Protein AF-A0A0H1AQT3-F1 (afdb_monomer_lite)

Sequence (103 aa):
MPRRTPADLFDAWEAELALVFEADPSAEEFWSYWHEREEVVERLARPVDSAFVDAGLARLTAIAEAQGYRRPSAALPGVPAPAPAGPVIAEPPIAMLDDAMPA

Radius of gyration: 26.18 Å; chains: 1; bounding box: 32×87×59 Å

Structure (mmCIF, N/CA/C/O backbone):
data_AF-A0A0H1AQT3-F1
#
_entry.id   AF-A0A0H1AQT3-F1
#
loop_
_atom_site.group_PDB
_atom_site.id
_atom_site.type_symbol
_atom_site.label_atom_id
_atom_site.label_alt_id
_atom_site.label_comp_id
_atom_site.label_asym_id
_atom_site.label_entity_id
_atom_site.label_seq_id
_atom_site.pdbx_PDB_ins_code
_atom_site.Cartn_x
_atom_site.Cartn_y
_atom_site.Cartn_z
_atom_site.occupancy
_atom_site.B_iso_or_equiv
_atom_site.auth_seq_id
_atom_site.auth_comp_id
_atom_site.auth_asym_id
_atom_site.auth_atom_id
_atom_site.pdbx_PDB_model_num
ATOM 1 N N . MET A 1 1 ? 17.830 -21.987 -6.415 1.00 42.69 1 MET A N 1
ATOM 2 C CA . MET A 1 1 ? 17.365 -20.889 -5.542 1.00 42.69 1 MET A CA 1
ATOM 3 C C . MET A 1 1 ? 16.257 -20.159 -6.274 1.00 42.69 1 MET A C 1
ATOM 5 O O . MET A 1 1 ? 16.503 -19.799 -7.423 1.00 42.69 1 MET A O 1
ATOM 9 N N . PRO A 1 2 ? 15.053 -20.004 -5.699 1.00 53.16 2 PRO A N 1
ATOM 10 C CA . PRO A 1 2 ? 14.017 -19.208 -6.344 1.00 53.16 2 PRO A CA 1
ATOM 11 C C . PRO A 1 2 ? 14.547 -17.777 -6.467 1.00 53.16 2 PRO A C 1
ATOM 13 O O . PRO A 1 2 ? 15.003 -17.191 -5.483 1.00 53.16 2 PRO A O 1
ATOM 16 N N . ARG A 1 3 ? 14.587 -17.249 -7.692 1.00 57.41 3 ARG A N 1
ATOM 17 C CA . ARG A 1 3 ? 14.898 -15.838 -7.911 1.00 57.41 3 ARG A CA 1
ATOM 18 C C . ARG A 1 3 ? 13.696 -15.065 -7.386 1.00 57.41 3 ARG A C 1
ATOM 20 O O . ARG A 1 3 ? 12.681 -15.049 -8.062 1.00 57.41 3 ARG A O 1
ATOM 27 N N . ARG A 1 4 ? 13.804 -14.492 -6.184 1.00 66.88 4 ARG A N 1
ATOM 28 C CA . ARG A 1 4 ? 12.825 -13.513 -5.705 1.00 66.88 4 ARG A CA 1
ATOM 29 C C . ARG A 1 4 ? 12.883 -12.320 -6.645 1.00 66.88 4 ARG A C 1
ATOM 31 O O . ARG A 1 4 ? 13.920 -11.664 -6.750 1.00 66.88 4 ARG A O 1
ATOM 38 N N . THR A 1 5 ? 11.808 -12.119 -7.383 1.00 76.69 5 THR A N 1
ATOM 39 C CA . THR A 1 5 ? 11.616 -10.977 -8.264 1.00 76.69 5 THR A CA 1
ATOM 40 C C . THR A 1 5 ? 10.959 -9.836 -7.487 1.00 76.69 5 THR A C 1
ATOM 42 O O . THR A 1 5 ? 10.339 -10.076 -6.450 1.00 76.69 5 THR A O 1
ATOM 45 N N . PRO A 1 6 ? 11.063 -8.589 -7.969 1.00 75.19 6 PRO A N 1
ATOM 46 C CA . PRO A 1 6 ? 10.290 -7.480 -7.420 1.00 75.19 6 PRO A CA 1
ATOM 47 C C . PRO A 1 6 ? 8.778 -7.759 -7.392 1.00 75.19 6 PRO A C 1
ATOM 49 O O . PRO A 1 6 ? 8.111 -7.343 -6.456 1.00 75.19 6 PRO A O 1
ATOM 52 N N . ALA A 1 7 ? 8.240 -8.515 -8.356 1.00 80.69 7 ALA A N 1
ATOM 53 C CA . ALA A 1 7 ? 6.830 -8.912 -8.361 1.00 80.69 7 ALA A CA 1
ATOM 54 C C . ALA A 1 7 ? 6.457 -9.769 -7.139 1.00 80.69 7 ALA A C 1
ATOM 56 O O . ALA A 1 7 ? 5.478 -9.466 -6.467 1.00 80.69 7 ALA A O 1
ATOM 57 N N . ASP A 1 8 ? 7.298 -10.747 -6.780 1.00 85.94 8 ASP A N 1
ATOM 58 C CA . ASP A 1 8 ? 7.068 -11.589 -5.597 1.00 85.94 8 ASP A CA 1
ATOM 59 C C . ASP A 1 8 ? 7.051 -10.771 -4.291 1.00 85.94 8 ASP A C 1
ATOM 61 O O . ASP A 1 8 ? 6.422 -11.169 -3.311 1.00 85.94 8 ASP A O 1
ATOM 65 N N . LEU A 1 9 ? 7.764 -9.637 -4.256 1.00 87.00 9 LEU A N 1
ATOM 66 C CA . LEU A 1 9 ? 7.759 -8.724 -3.112 1.00 87.00 9 LEU A CA 1
ATOM 67 C C . LEU A 1 9 ? 6.419 -7.991 -2.997 1.00 87.00 9 LEU A C 1
ATOM 69 O O . LEU A 1 9 ? 5.840 -7.971 -1.914 1.00 87.00 9 LEU A O 1
ATOM 73 N N . PHE A 1 10 ? 5.930 -7.416 -4.098 1.00 89.06 10 PHE A N 1
ATOM 74 C CA . PHE A 1 10 ? 4.655 -6.696 -4.104 1.00 89.06 10 PHE A CA 1
ATOM 75 C C . PHE A 1 10 ? 3.475 -7.630 -3.814 1.00 89.06 10 PHE A C 1
ATOM 77 O O . PHE A 1 10 ? 2.620 -7.271 -3.011 1.00 89.06 10 PHE A O 1
ATOM 84 N N . ASP A 1 11 ? 3.479 -8.857 -4.345 1.00 88.62 11 ASP A N 1
ATOM 85 C CA . ASP A 1 11 ? 2.456 -9.863 -4.024 1.00 88.62 11 ASP A CA 1
ATOM 86 C C . ASP A 1 11 ? 2.462 -10.228 -2.527 1.00 88.62 11 ASP A C 1
ATOM 88 O O . ASP A 1 11 ? 1.409 -10.343 -1.895 1.00 88.62 11 ASP A O 1
ATOM 92 N N . ALA A 1 12 ? 3.648 -10.377 -1.925 1.00 90.75 12 ALA A N 1
ATOM 93 C CA . ALA A 1 12 ? 3.771 -10.635 -0.492 1.00 90.75 12 ALA A CA 1
ATOM 94 C C . ALA A 1 12 ? 3.274 -9.451 0.351 1.00 90.75 12 ALA A C 1
ATOM 96 O O . ALA A 1 12 ? 2.651 -9.652 1.391 1.00 90.75 12 ALA A O 1
ATOM 97 N N . TRP A 1 13 ? 3.529 -8.224 -0.097 1.00 93.00 13 TRP A N 1
ATOM 98 C CA . TRP A 1 13 ? 3.061 -7.011 0.564 1.00 93.00 13 TRP A CA 1
ATOM 99 C C . TRP A 1 13 ? 1.549 -6.809 0.440 1.00 93.00 13 TRP A C 1
ATOM 101 O O . TRP A 1 13 ? 0.930 -6.373 1.404 1.00 93.00 13 TRP A O 1
ATOM 111 N N . GLU A 1 14 ? 0.929 -7.185 -0.681 1.00 91.69 14 GLU A N 1
ATOM 112 C CA . GLU A 1 14 ? -0.536 -7.214 -0.808 1.00 91.69 14 GLU A CA 1
ATOM 113 C C . GLU A 1 14 ? -1.168 -8.195 0.191 1.00 91.69 14 GLU A C 1
ATOM 115 O O . GLU A 1 14 ? -2.150 -7.860 0.854 1.00 91.69 14 GLU A O 1
ATOM 120 N N . ALA A 1 15 ? -0.586 -9.388 0.349 1.00 91.31 15 ALA A N 1
ATOM 121 C CA . ALA A 1 15 ? -1.043 -10.350 1.353 1.00 91.31 15 ALA A CA 1
ATOM 122 C C . ALA A 1 15 ? -0.838 -9.831 2.785 1.00 91.31 15 ALA A C 1
ATOM 124 O O . ALA A 1 15 ? -1.670 -10.057 3.661 1.00 91.31 15 ALA A O 1
ATOM 125 N N . GLU A 1 16 ? 0.257 -9.113 3.026 1.00 92.19 16 GLU A N 1
ATOM 126 C CA . GLU A 1 16 ? 0.525 -8.500 4.319 1.00 92.19 16 GLU A CA 1
ATOM 127 C C . GLU A 1 16 ? -0.456 -7.370 4.643 1.00 92.19 16 GLU A C 1
ATOM 129 O O . GLU A 1 16 ? -0.905 -7.281 5.781 1.00 92.19 16 GLU A O 1
ATOM 134 N N . LEU A 1 17 ? -0.849 -6.556 3.657 1.00 91.25 17 LEU A N 1
ATOM 135 C CA . LEU A 1 17 ? -1.873 -5.526 3.847 1.00 91.25 17 LEU A CA 1
ATOM 136 C C . LEU A 1 17 ? -3.167 -6.121 4.401 1.00 91.25 17 LEU A C 1
ATOM 138 O O . LEU A 1 17 ? -3.747 -5.540 5.311 1.00 91.25 17 LEU A O 1
ATOM 142 N N . ALA A 1 18 ? -3.586 -7.295 3.919 1.00 89.44 18 ALA A N 1
ATOM 143 C CA . ALA A 1 18 ? -4.764 -7.971 4.457 1.00 89.44 18 ALA A CA 1
ATOM 144 C C . ALA A 1 18 ? -4.627 -8.255 5.964 1.00 89.44 18 ALA A C 1
ATOM 146 O O . ALA A 1 18 ? -5.548 -7.968 6.723 1.00 89.44 18 ALA A O 1
ATOM 147 N N . LEU A 1 19 ? -3.458 -8.729 6.408 1.00 91.06 19 LEU A N 1
ATOM 148 C CA . LEU A 1 19 ? -3.175 -8.975 7.828 1.00 91.06 19 LEU A CA 1
ATOM 149 C C . LEU A 1 19 ? -3.101 -7.678 8.641 1.00 91.06 19 LEU A C 1
ATOM 151 O O . LEU A 1 19 ? -3.533 -7.637 9.790 1.00 91.06 19 LEU A O 1
ATOM 155 N N . VAL A 1 20 ? -2.552 -6.611 8.058 1.00 91.12 20 VAL A N 1
ATOM 156 C CA . VAL A 1 20 ? -2.490 -5.296 8.705 1.00 91.12 20 VAL A CA 1
ATOM 157 C C . VAL A 1 20 ? -3.895 -4.727 8.890 1.00 91.12 20 VAL A C 1
ATOM 159 O O . VAL A 1 20 ? -4.191 -4.210 9.960 1.00 91.12 20 VAL A O 1
ATOM 162 N N . PHE A 1 21 ? -4.782 -4.866 7.903 1.00 91.88 21 PHE A N 1
ATOM 163 C CA . PHE A 1 21 ? -6.172 -4.421 8.032 1.00 91.88 21 PHE A CA 1
ATOM 164 C C . PHE A 1 21 ? -6.939 -5.205 9.101 1.00 91.88 21 PHE A C 1
ATOM 166 O O . PHE A 1 21 ? -7.755 -4.621 9.804 1.00 91.88 21 PHE A O 1
ATOM 173 N N . GLU A 1 22 ? -6.658 -6.499 9.281 1.00 92.75 22 GLU A N 1
ATOM 174 C CA . GLU A 1 22 ? -7.243 -7.285 10.379 1.00 92.75 22 GLU A CA 1
ATOM 175 C C . GLU A 1 22 ? -6.847 -6.758 11.766 1.00 92.75 22 GLU A C 1
ATOM 177 O O . GLU A 1 22 ? -7.618 -6.891 12.717 1.00 92.75 22 GLU A O 1
ATOM 182 N N . ALA A 1 23 ? -5.664 -6.150 11.890 1.00 91.56 23 ALA A N 1
ATOM 183 C CA . ALA A 1 23 ? -5.211 -5.521 13.127 1.00 91.56 23 ALA A CA 1
ATOM 184 C C . ALA A 1 23 ? -5.854 -4.144 13.388 1.00 91.56 23 ALA A C 1
ATOM 186 O O . ALA A 1 23 ? -5.650 -3.600 14.471 1.00 91.56 23 ALA A O 1
ATOM 187 N N . ASP A 1 24 ? -6.605 -3.605 12.416 1.00 91.62 24 ASP A N 1
ATOM 188 C CA . ASP A 1 24 ? -7.302 -2.311 12.453 1.00 91.62 24 ASP A CA 1
ATOM 189 C C . ASP A 1 24 ? -6.466 -1.173 13.081 1.00 91.62 24 ASP A C 1
ATOM 191 O O . ASP A 1 24 ? -6.891 -0.536 14.051 1.00 91.62 24 ASP A O 1
ATOM 195 N N . PRO A 1 25 ? -5.235 -0.920 12.588 1.00 92.75 25 PRO A N 1
ATOM 196 C CA . PRO A 1 25 ? -4.426 0.182 13.087 1.00 92.75 25 PRO A CA 1
ATOM 197 C C . PRO A 1 25 ? -5.109 1.518 12.801 1.00 92.75 25 PRO A C 1
ATOM 199 O O . PRO A 1 25 ? -5.910 1.649 11.869 1.00 92.75 25 PRO A O 1
ATOM 202 N N . SER A 1 26 ? -4.725 2.559 13.538 1.00 91.44 26 SER A N 1
ATOM 203 C CA . SER A 1 26 ? -5.081 3.916 13.133 1.00 91.44 26 SER A CA 1
ATOM 204 C C . SER A 1 26 ? -4.431 4.271 11.789 1.00 91.44 26 SER A C 1
ATOM 206 O O . SER A 1 26 ? -3.415 3.700 11.384 1.00 91.44 26 SER A O 1
ATOM 208 N N . ALA A 1 27 ? -4.989 5.261 11.086 1.00 88.50 27 ALA A N 1
ATOM 209 C CA . ALA A 1 27 ? -4.428 5.693 9.807 1.00 88.50 27 ALA A CA 1
ATOM 210 C C . ALA A 1 27 ? -2.984 6.207 9.933 1.00 88.50 27 ALA A C 1
ATOM 212 O O . ALA A 1 27 ? -2.169 5.967 9.049 1.00 88.50 27 ALA A O 1
ATOM 213 N N . GLU A 1 28 ? -2.649 6.876 11.035 1.00 89.25 28 GLU A N 1
ATOM 214 C CA . GLU A 1 28 ? -1.290 7.358 11.297 1.00 89.25 28 GLU A CA 1
ATOM 215 C C . GLU A 1 28 ? -0.296 6.205 11.490 1.00 89.25 28 GLU A C 1
ATOM 217 O O . GLU A 1 28 ? 0.781 6.213 10.891 1.00 89.25 28 GLU A O 1
ATOM 222 N N . GLU A 1 29 ? -0.671 5.189 12.272 1.00 90.69 29 GLU A N 1
ATOM 223 C CA . GLU A 1 29 ? 0.153 3.996 12.496 1.00 90.69 29 GLU A CA 1
ATOM 224 C C . GLU A 1 29 ? 0.347 3.210 11.200 1.00 90.69 29 GLU A C 1
ATOM 226 O O . GLU A 1 29 ? 1.474 2.838 10.869 1.00 90.69 29 GLU A O 1
ATOM 231 N N . PHE A 1 30 ? -0.735 3.021 10.436 1.00 93.00 30 PHE A N 1
ATOM 232 C CA . PHE A 1 30 ? -0.692 2.361 9.136 1.00 93.00 30 PHE A CA 1
ATOM 233 C C . PHE A 1 30 ? 0.309 3.047 8.203 1.00 93.00 30 PHE A C 1
ATOM 235 O O . PHE A 1 30 ? 1.219 2.404 7.681 1.00 93.00 30 PHE A O 1
ATOM 242 N N . TRP A 1 31 ? 0.173 4.363 8.012 1.00 90.56 31 TRP A N 1
ATOM 243 C CA . TRP A 1 31 ? 1.020 5.094 7.073 1.00 90.56 31 TRP A CA 1
ATOM 244 C C . TRP A 1 31 ? 2.457 5.253 7.559 1.00 90.56 31 TRP A C 1
ATOM 246 O O . TRP A 1 31 ? 3.354 5.239 6.723 1.00 90.56 31 TRP A O 1
ATOM 256 N N . SER A 1 32 ? 2.701 5.338 8.869 1.00 90.06 32 SER A N 1
ATOM 257 C CA . SER A 1 32 ? 4.068 5.348 9.409 1.00 90.06 32 SER A CA 1
ATOM 258 C C . SER A 1 32 ? 4.782 4.030 9.114 1.00 90.06 32 SER A C 1
ATOM 260 O O . SE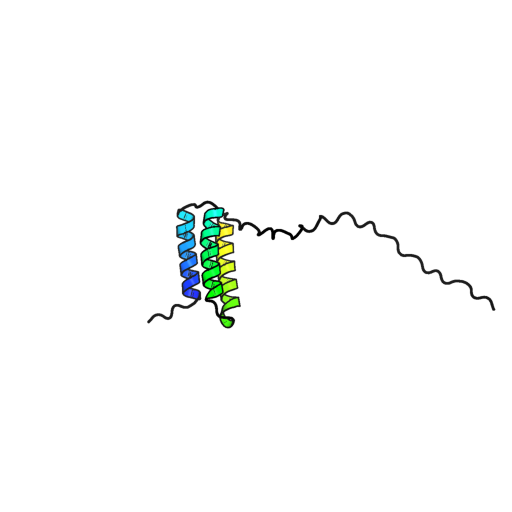R A 1 32 ? 5.875 4.029 8.553 1.00 90.06 32 SER A O 1
ATOM 262 N N . TYR A 1 33 ? 4.123 2.904 9.402 1.00 88.44 33 TYR A N 1
ATOM 263 C CA . TYR A 1 33 ? 4.638 1.573 9.084 1.00 88.44 33 TYR A CA 1
ATOM 264 C C . TYR A 1 33 ? 4.885 1.386 7.584 1.00 88.44 33 TYR A C 1
ATOM 266 O O . TYR A 1 33 ? 5.898 0.827 7.157 1.00 88.44 33 TYR A O 1
ATOM 274 N N . TRP A 1 34 ? 3.941 1.859 6.774 1.00 89.62 34 TRP A N 1
ATOM 275 C CA . TRP A 1 34 ? 4.002 1.720 5.331 1.00 89.62 34 TRP A CA 1
ATOM 276 C C . TRP A 1 34 ? 5.115 2.568 4.707 1.00 89.62 34 TRP A C 1
ATOM 278 O O . TRP A 1 34 ? 5.837 2.090 3.832 1.00 89.62 34 TRP A O 1
ATOM 288 N N . HIS A 1 35 ? 5.315 3.793 5.196 1.00 89.12 35 HIS A N 1
ATOM 289 C CA . HIS A 1 35 ? 6.327 4.706 4.672 1.00 89.12 35 HIS A CA 1
ATOM 290 C C . HIS A 1 35 ? 7.755 4.183 4.874 1.00 89.12 35 HIS A C 1
ATOM 292 O O . HIS A 1 35 ? 8.557 4.232 3.944 1.00 89.12 35 HIS A O 1
ATOM 298 N N . GLU A 1 36 ? 8.057 3.577 6.029 1.00 88.12 36 GLU A N 1
ATOM 299 C CA . GLU A 1 36 ? 9.364 2.942 6.268 1.00 88.12 36 GLU A CA 1
ATOM 300 C C . GLU A 1 36 ? 9.678 1.852 5.226 1.00 88.12 36 GLU A C 1
ATOM 302 O O . GLU A 1 36 ? 10.828 1.660 4.820 1.00 88.12 36 GLU A O 1
ATOM 307 N N . ARG A 1 37 ? 8.653 1.130 4.760 1.00 87.06 37 ARG A N 1
ATOM 308 C CA . ARG A 1 37 ? 8.798 0.086 3.738 1.00 87.06 37 ARG A CA 1
ATOM 309 C C . ARG A 1 37 ? 8.986 0.668 2.344 1.00 87.06 37 ARG A C 1
ATOM 311 O O . ARG A 1 37 ? 9.838 0.165 1.606 1.00 87.06 37 ARG A O 1
ATOM 318 N N . GLU A 1 38 ? 8.238 1.718 2.004 1.00 88.12 38 GLU A N 1
ATOM 319 C CA . GLU A 1 38 ? 8.415 2.473 0.757 1.00 88.12 38 GLU A CA 1
ATOM 320 C C . GLU A 1 38 ? 9.861 2.977 0.632 1.00 88.12 38 GLU A C 1
ATOM 322 O O . GLU A 1 38 ? 10.539 2.631 -0.335 1.00 88.12 38 GLU A O 1
ATOM 327 N N . GLU A 1 39 ? 10.386 3.661 1.656 1.00 87.31 39 GLU A N 1
ATOM 328 C CA . GLU A 1 39 ? 11.760 4.189 1.665 1.00 87.31 39 GLU A CA 1
ATOM 329 C C . GLU A 1 39 ? 12.820 3.090 1.476 1.00 87.31 39 GLU A C 1
ATOM 331 O O . GLU A 1 39 ? 13.836 3.272 0.795 1.00 87.31 39 GLU A O 1
ATOM 336 N N . VAL A 1 40 ? 12.610 1.917 2.085 1.00 85.94 40 VAL A N 1
ATOM 337 C CA . VAL A 1 40 ? 13.520 0.775 1.931 1.00 85.94 40 VAL A CA 1
ATOM 338 C C . VAL A 1 40 ? 13.535 0.285 0.487 1.00 85.94 40 VAL A C 1
ATOM 340 O O . VAL A 1 40 ? 14.620 0.035 -0.045 1.00 85.94 40 VAL A O 1
ATOM 343 N N . VAL A 1 41 ? 12.371 0.150 -0.148 1.00 85.12 41 VAL A N 1
ATOM 344 C CA . VAL A 1 41 ? 12.283 -0.303 -1.539 1.00 85.12 41 VAL A CA 1
ATOM 345 C C . VAL A 1 41 ? 12.823 0.743 -2.503 1.00 85.12 41 VAL A C 1
ATOM 347 O O . VAL A 1 41 ? 13.605 0.377 -3.374 1.00 85.12 41 VAL A O 1
ATOM 350 N N . GLU A 1 42 ? 12.507 2.021 -2.318 1.00 84.25 42 GLU A N 1
ATOM 351 C CA . GLU A 1 42 ? 13.033 3.109 -3.149 1.00 84.25 42 GLU A CA 1
ATOM 352 C C . GLU A 1 42 ? 14.564 3.172 -3.098 1.00 84.25 42 GLU A C 1
ATOM 354 O O . GLU A 1 42 ? 15.226 3.292 -4.128 1.00 84.25 42 GLU A O 1
ATOM 359 N N . ARG A 1 43 ? 15.156 2.994 -1.910 1.00 84.69 43 ARG A N 1
ATOM 360 C CA . ARG A 1 43 ? 16.617 2.965 -1.735 1.00 84.69 43 ARG A CA 1
ATOM 361 C C . ARG A 1 43 ? 17.281 1.748 -2.383 1.00 84.69 43 ARG A C 1
ATOM 363 O O . ARG A 1 43 ? 18.449 1.820 -2.765 1.00 84.69 43 ARG A O 1
ATOM 370 N N . LEU A 1 44 ? 16.583 0.616 -2.444 1.00 80.44 44 LEU A N 1
ATOM 371 C CA . LEU A 1 44 ? 17.101 -0.629 -3.023 1.00 80.44 44 LEU A CA 1
ATOM 372 C C . LEU A 1 44 ? 16.784 -0.765 -4.519 1.00 80.44 44 LEU A C 1
ATOM 374 O O . LEU A 1 44 ? 17.416 -1.575 -5.205 1.00 80.44 44 LEU A O 1
ATOM 378 N N . ALA A 1 45 ? 15.826 0.009 -5.027 1.00 82.81 45 ALA A N 1
ATOM 379 C CA . ALA A 1 45 ? 15.424 0.004 -6.419 1.00 82.81 45 ALA A CA 1
ATOM 380 C C . ALA A 1 45 ? 16.565 0.505 -7.309 1.00 82.81 45 ALA A C 1
ATOM 382 O O . ALA A 1 45 ? 17.175 1.551 -7.084 1.00 82.81 45 ALA A O 1
ATOM 383 N N . ARG A 1 46 ? 16.853 -0.245 -8.374 1.00 83.38 46 ARG A N 1
ATOM 384 C CA . ARG A 1 46 ? 17.747 0.241 -9.429 1.00 83.38 46 ARG A CA 1
ATOM 385 C C . ARG A 1 46 ? 16.955 1.163 -10.357 1.00 83.38 46 ARG A C 1
ATOM 387 O O . ARG A 1 46 ? 15.757 0.953 -10.521 1.00 83.38 46 ARG A O 1
ATOM 394 N N . PRO A 1 47 ? 17.611 2.090 -11.076 1.00 83.94 47 PRO A N 1
ATOM 395 C CA . PRO A 1 47 ? 16.917 2.985 -12.005 1.00 83.94 47 PRO A CA 1
ATOM 396 C C . PRO A 1 47 ? 16.090 2.264 -13.080 1.00 83.94 47 PRO A C 1
ATOM 398 O O . PRO A 1 47 ? 15.074 2.776 -13.521 1.00 83.94 47 PRO A O 1
ATOM 401 N N . VAL A 1 48 ? 16.505 1.062 -13.498 1.00 79.44 48 VAL A N 1
ATOM 402 C CA . VAL A 1 48 ? 15.754 0.248 -14.472 1.00 79.44 48 VAL A CA 1
ATOM 403 C C . VAL A 1 48 ? 14.451 -0.325 -13.898 1.00 79.44 48 VAL A C 1
ATOM 405 O O . VAL A 1 48 ? 13.542 -0.656 -14.651 1.00 79.44 48 VAL A O 1
ATOM 408 N N . ASP A 1 49 ? 14.361 -0.424 -12.573 1.00 83.25 49 ASP A N 1
ATOM 409 C CA . ASP A 1 49 ? 13.238 -1.012 -11.849 1.00 83.25 49 ASP A CA 1
ATOM 410 C C . ASP A 1 49 ? 12.269 0.073 -11.315 1.00 83.25 49 ASP A C 1
ATOM 412 O O . ASP A 1 49 ? 11.220 -0.272 -10.777 1.00 83.25 49 ASP A O 1
ATOM 416 N N . SER A 1 50 ? 12.574 1.373 -11.476 1.00 85.38 50 SER A N 1
ATOM 417 C CA . SER A 1 50 ? 11.824 2.472 -10.838 1.00 85.38 50 SER A CA 1
ATOM 418 C C . SER A 1 50 ? 10.357 2.516 -11.254 1.00 85.38 50 SER A C 1
ATOM 420 O O . SER A 1 50 ? 9.484 2.479 -10.402 1.00 85.38 50 SER A O 1
ATOM 422 N N . ALA A 1 51 ? 10.067 2.469 -12.556 1.00 87.06 51 ALA A N 1
ATOM 423 C CA . ALA A 1 51 ? 8.690 2.499 -13.050 1.00 87.06 51 ALA A CA 1
ATOM 424 C C . ALA A 1 51 ? 7.857 1.302 -12.556 1.00 87.06 51 ALA A C 1
ATOM 426 O O . ALA A 1 51 ? 6.648 1.412 -12.365 1.00 87.06 51 ALA A O 1
ATOM 427 N N . PHE A 1 52 ? 8.502 0.148 -12.353 1.00 87.62 52 PHE A N 1
ATOM 428 C CA . PHE A 1 52 ? 7.843 -1.030 -11.798 1.00 87.62 52 PHE A CA 1
ATOM 429 C C . PHE A 1 52 ? 7.562 -0.854 -10.302 1.00 87.62 52 PHE A C 1
ATOM 431 O O . PHE A 1 52 ? 6.469 -1.174 -9.840 1.00 87.62 52 PHE A O 1
ATOM 438 N N . VAL A 1 53 ? 8.533 -0.320 -9.561 1.00 88.06 53 VAL A N 1
ATOM 439 C CA . VAL A 1 53 ? 8.390 -0.009 -8.136 1.00 88.06 53 VAL A CA 1
ATOM 440 C C . VAL A 1 53 ? 7.292 1.028 -7.909 1.00 88.06 53 VAL A C 1
ATOM 442 O O . VAL A 1 53 ? 6.396 0.776 -7.108 1.00 88.06 53 VAL A O 1
ATOM 445 N N . ASP A 1 54 ? 7.290 2.120 -8.674 1.00 88.00 54 ASP A N 1
ATOM 446 C CA . ASP A 1 54 ? 6.275 3.174 -8.602 1.00 88.00 54 ASP A CA 1
ATOM 447 C C . ASP A 1 54 ? 4.869 2.605 -8.838 1.00 88.00 54 ASP A C 1
ATOM 449 O O . ASP A 1 54 ? 3.931 2.900 -8.096 1.00 88.00 54 ASP A O 1
ATOM 453 N N . ALA A 1 55 ? 4.716 1.731 -9.841 1.00 89.50 55 ALA A N 1
ATOM 454 C CA . ALA A 1 55 ? 3.443 1.077 -10.132 1.00 89.50 55 ALA A CA 1
ATOM 455 C C . ALA A 1 55 ? 2.984 0.142 -8.997 1.00 89.50 55 ALA A C 1
ATOM 457 O O . ALA A 1 55 ? 1.797 0.117 -8.661 1.00 89.50 55 ALA A O 1
ATOM 458 N N . GLY A 1 56 ? 3.907 -0.612 -8.393 1.00 90.38 56 GLY A N 1
ATOM 459 C CA . GLY A 1 56 ? 3.613 -1.487 -7.257 1.00 90.38 56 GLY A CA 1
ATOM 460 C C . GLY A 1 56 ? 3.197 -0.707 -6.007 1.00 90.38 56 GLY A C 1
ATOM 461 O O . GLY A 1 56 ? 2.195 -1.037 -5.372 1.00 90.38 56 GLY A O 1
ATOM 462 N N . LEU A 1 57 ? 3.905 0.381 -5.693 1.00 90.25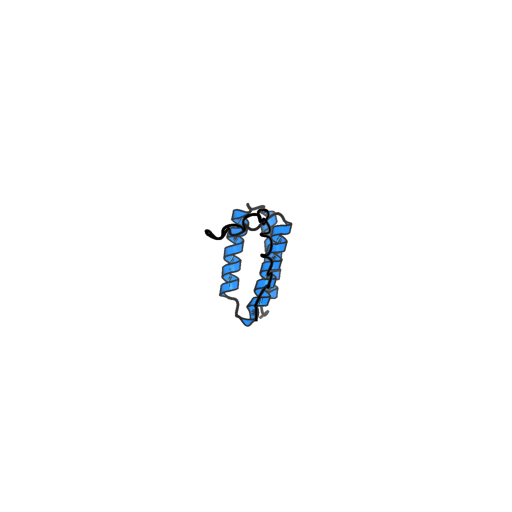 57 LEU A N 1
ATOM 463 C CA . LEU A 1 57 ? 3.575 1.270 -4.576 1.00 90.25 57 LEU A CA 1
ATOM 464 C C . LEU A 1 57 ? 2.235 1.987 -4.779 1.00 90.25 57 LEU A C 1
ATOM 466 O O . LEU A 1 57 ? 1.422 2.062 -3.852 1.00 90.25 57 LEU A O 1
ATOM 470 N N . ALA A 1 58 ? 1.958 2.451 -6.001 1.00 90.69 58 ALA A N 1
ATOM 471 C CA . ALA A 1 58 ? 0.675 3.053 -6.350 1.00 90.69 58 ALA A CA 1
ATOM 472 C C . ALA A 1 58 ? -0.485 2.061 -6.174 1.00 90.69 58 ALA A C 1
ATOM 474 O O . ALA A 1 58 ? -1.537 2.421 -5.641 1.00 90.69 58 ALA A O 1
ATOM 475 N N . ARG A 1 59 ? -0.291 0.794 -6.564 1.00 91.81 59 ARG A N 1
ATOM 476 C CA . ARG A 1 59 ? -1.295 -0.261 -6.369 1.00 91.81 59 ARG A CA 1
ATOM 477 C C . ARG A 1 59 ? -1.576 -0.513 -4.889 1.00 91.81 59 ARG A C 1
ATOM 479 O O . ARG A 1 59 ? -2.740 -0.559 -4.498 1.00 91.81 59 ARG A O 1
ATOM 486 N N . LEU A 1 60 ? -0.536 -0.643 -4.069 1.00 91.69 60 LEU A N 1
ATOM 487 C CA . LEU A 1 60 ? -0.685 -0.870 -2.629 1.00 91.69 60 LEU A CA 1
ATOM 488 C C . LEU A 1 60 ? -1.366 0.313 -1.927 1.00 91.69 60 LEU A C 1
ATOM 490 O O . LEU A 1 60 ? -2.252 0.113 -1.098 1.00 91.69 60 LEU A O 1
ATOM 494 N N . THR A 1 61 ? -1.035 1.539 -2.339 1.00 91.38 61 THR A N 1
ATOM 495 C CA . THR A 1 61 ? -1.720 2.757 -1.883 1.00 91.38 61 THR A CA 1
ATOM 496 C C . THR A 1 61 ? -3.214 2.708 -2.215 1.00 91.38 61 THR A C 1
ATOM 498 O O . THR A 1 61 ? -4.041 2.942 -1.339 1.00 91.38 61 THR A O 1
ATOM 501 N N . ALA A 1 62 ? -3.582 2.339 -3.446 1.00 91.56 62 ALA A N 1
ATOM 502 C CA . ALA A 1 62 ? -4.985 2.246 -3.852 1.00 91.56 62 ALA A CA 1
ATOM 503 C C . ALA A 1 62 ? -5.771 1.186 -3.055 1.00 91.56 62 ALA A C 1
ATOM 505 O O . ALA A 1 62 ? -6.942 1.397 -2.738 1.00 91.56 62 ALA A O 1
ATOM 506 N N . ILE A 1 63 ? -5.135 0.061 -2.703 1.00 92.69 63 ILE A N 1
ATOM 507 C CA . ILE A 1 63 ? -5.739 -0.968 -1.842 1.00 92.69 63 ILE A CA 1
ATOM 508 C C . ILE A 1 63 ? -6.016 -0.400 -0.444 1.00 92.69 63 ILE A C 1
ATOM 510 O O . ILE A 1 63 ? -7.121 -0.569 0.071 1.00 92.69 63 ILE A O 1
ATOM 514 N N . ALA A 1 64 ? -5.050 0.304 0.150 1.00 91.69 64 ALA A N 1
ATOM 515 C CA . ALA A 1 64 ? -5.213 0.936 1.457 1.00 91.69 64 ALA A CA 1
ATOM 516 C C . ALA A 1 64 ? -6.323 2.001 1.458 1.00 91.69 64 ALA A C 1
ATOM 518 O O . ALA A 1 64 ? -7.196 1.997 2.328 1.00 91.69 64 ALA A O 1
ATOM 519 N N . GLU A 1 65 ? -6.359 2.866 0.443 1.00 91.25 65 GLU A N 1
ATOM 520 C CA . GLU A 1 65 ? -7.395 3.895 0.316 1.00 91.25 65 GLU A CA 1
ATOM 521 C C . GLU A 1 65 ? -8.799 3.300 0.159 1.00 91.25 65 GLU A C 1
ATOM 523 O O . GLU A 1 65 ? -9.756 3.825 0.734 1.00 91.25 65 GLU A O 1
ATOM 528 N N . ALA A 1 66 ? -8.931 2.182 -0.563 1.00 91.81 66 ALA A N 1
ATOM 529 C CA . ALA A 1 66 ? -10.196 1.460 -0.695 1.00 91.81 66 ALA A CA 1
ATOM 530 C C . ALA A 1 66 ? -10.704 0.891 0.643 1.00 91.81 66 ALA A C 1
ATOM 532 O O . ALA A 1 66 ? -11.910 0.716 0.808 1.00 91.81 66 ALA A O 1
ATOM 533 N N . GLN A 1 67 ? -9.806 0.651 1.604 1.00 90.44 67 GLN A N 1
ATOM 534 C CA . GLN A 1 67 ? -10.133 0.248 2.977 1.00 90.44 67 GLN A CA 1
ATOM 535 C C . GLN A 1 67 ? -10.385 1.438 3.918 1.00 90.44 67 GLN A C 1
ATOM 537 O O . GLN A 1 67 ? -10.638 1.253 5.102 1.00 90.44 67 GLN A O 1
ATOM 542 N N . GLY A 1 68 ? -10.350 2.672 3.409 1.00 90.50 68 GLY A N 1
ATOM 543 C CA . GLY A 1 68 ? -10.595 3.881 4.198 1.00 90.50 68 GLY A CA 1
ATOM 544 C C . GLY A 1 68 ? -9.337 4.504 4.807 1.00 90.50 68 GLY A C 1
ATOM 545 O O . GLY A 1 68 ? -9.419 5.598 5.372 1.00 90.50 68 GLY A O 1
ATOM 546 N N . TYR A 1 69 ? -8.167 3.888 4.622 1.00 90.19 69 TYR A N 1
ATOM 547 C CA . TYR A 1 69 ? -6.881 4.468 4.997 1.00 90.19 69 TYR A CA 1
ATOM 548 C C . TYR A 1 69 ? -6.490 5.540 3.985 1.00 90.19 69 TYR A C 1
ATOM 550 O O . TYR A 1 69 ? -5.763 5.286 3.032 1.00 90.19 69 TYR A O 1
ATOM 558 N N . ARG A 1 70 ? -6.980 6.771 4.163 1.00 87.19 70 ARG A N 1
ATOM 559 C CA . ARG A 1 70 ? -6.538 7.892 3.324 1.00 87.19 70 ARG A CA 1
ATOM 560 C C . ARG A 1 70 ? -5.121 8.292 3.680 1.00 87.19 70 ARG A C 1
ATOM 562 O O . ARG A 1 70 ? -4.826 8.529 4.852 1.00 87.19 70 ARG A O 1
ATOM 569 N N . ARG A 1 71 ? -4.270 8.423 2.664 1.00 81.06 71 ARG A N 1
ATOM 570 C CA . ARG A 1 71 ? -2.928 8.968 2.844 1.00 81.06 71 ARG A CA 1
ATOM 571 C C . ARG A 1 71 ? -3.047 10.402 3.365 1.00 81.06 71 ARG A C 1
ATOM 573 O O . ARG A 1 71 ? -3.821 11.181 2.796 1.00 81.06 71 ARG A O 1
ATOM 580 N N . PRO A 1 72 ? -2.317 10.783 4.427 1.00 75.62 72 PRO A N 1
ATOM 581 C CA . PRO A 1 72 ? -2.168 12.182 4.769 1.00 75.62 72 PRO A CA 1
ATOM 582 C C . PRO A 1 72 ? -1.578 12.848 3.534 1.00 75.62 72 PRO A C 1
ATOM 584 O O . PRO A 1 72 ? -0.451 12.543 3.140 1.00 75.62 72 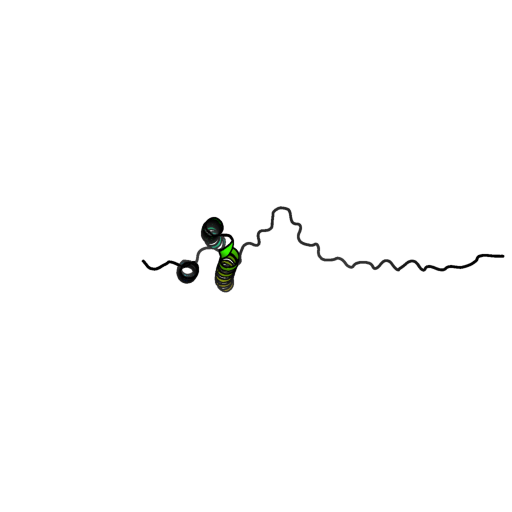PRO A O 1
ATOM 587 N N . SER A 1 73 ? -2.359 13.699 2.868 1.00 63.69 73 SER A N 1
ATOM 588 C CA . SER A 1 73 ? -1.811 14.540 1.814 1.00 63.69 73 SER A CA 1
ATOM 589 C C . SER A 1 73 ? -0.679 15.290 2.487 1.00 63.69 73 SER A C 1
ATOM 591 O O . SER A 1 73 ? -0.938 16.028 3.440 1.00 63.69 73 SER A O 1
ATOM 593 N N . ALA A 1 74 ? 0.560 15.048 2.064 1.00 55.66 74 ALA A N 1
ATOM 594 C CA . ALA A 1 74 ? 1.682 15.830 2.533 1.00 55.66 74 ALA A CA 1
ATOM 595 C C . ALA A 1 74 ? 1.373 17.268 2.115 1.00 55.66 74 ALA A C 1
ATOM 597 O O . ALA A 1 74 ? 1.599 17.669 0.974 1.00 55.66 74 ALA A O 1
ATOM 598 N N . ALA A 1 75 ? 0.757 18.034 3.013 1.00 41.00 75 ALA A N 1
ATOM 599 C CA . ALA A 1 75 ? 0.754 19.469 2.929 1.00 41.00 75 ALA A CA 1
ATOM 600 C C . ALA A 1 75 ? 2.225 19.814 3.088 1.00 41.00 75 ALA A C 1
ATOM 602 O O . ALA A 1 75 ? 2.730 19.881 4.206 1.00 41.00 75 ALA A O 1
ATOM 603 N N . LEU A 1 76 ? 2.933 19.901 1.959 1.00 41.50 76 LEU A N 1
ATOM 604 C CA . LEU A 1 76 ? 4.283 20.427 1.918 1.00 41.50 76 LEU A CA 1
ATOM 605 C C . LEU A 1 76 ? 4.236 21.718 2.738 1.00 41.50 76 LEU A C 1
ATOM 607 O O . LEU A 1 76 ? 3.478 22.621 2.359 1.00 41.50 76 LEU A O 1
ATOM 611 N N . PRO A 1 77 ? 4.946 21.810 3.876 1.00 40.06 77 PRO A N 1
ATOM 612 C CA . PRO A 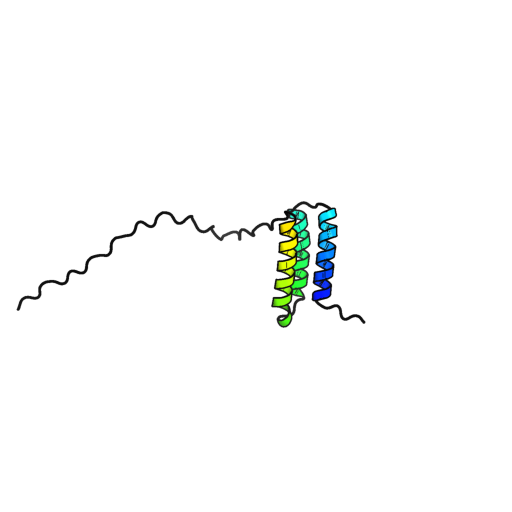1 77 ? 4.962 23.038 4.646 1.00 40.06 77 PRO A CA 1
ATOM 613 C C . PRO A 1 77 ? 5.538 24.129 3.737 1.00 40.06 77 PRO A C 1
ATOM 615 O O . PRO A 1 77 ? 6.734 24.153 3.466 1.00 40.06 77 PRO A O 1
ATOM 618 N N . GLY A 1 78 ? 4.662 24.984 3.198 1.00 45.25 78 GLY A N 1
ATOM 619 C CA . GLY A 1 78 ? 5.035 26.079 2.301 1.00 45.25 78 GLY A CA 1
ATOM 620 C C . GLY A 1 78 ? 4.455 26.067 0.883 1.00 45.25 78 GLY A C 1
ATOM 621 O O . GLY A 1 78 ? 4.722 27.024 0.161 1.00 45.25 78 GLY A O 1
ATOM 622 N N . VAL A 1 79 ? 3.645 25.084 0.463 1.00 41.69 79 VAL A N 1
ATOM 623 C CA . VAL A 1 79 ? 2.868 25.229 -0.787 1.00 41.69 79 VAL A CA 1
ATOM 624 C C . VAL A 1 79 ? 1.481 25.770 -0.438 1.00 41.69 79 VAL A C 1
ATOM 626 O O . VAL A 1 79 ? 0.650 25.011 0.065 1.00 41.69 79 VAL A O 1
ATOM 629 N N . PRO A 1 80 ? 1.200 27.071 -0.644 1.00 42.50 80 PRO A N 1
ATOM 630 C CA . PRO A 1 80 ? -0.153 27.576 -0.476 1.00 42.50 80 PRO A CA 1
ATOM 631 C C . PRO A 1 80 ? -1.069 26.828 -1.445 1.00 42.50 80 PRO A C 1
ATOM 633 O O . PRO A 1 80 ? -0.776 26.727 -2.638 1.00 42.50 80 PRO A O 1
ATOM 636 N N . ALA A 1 81 ? -2.175 26.295 -0.923 1.00 50.38 81 ALA A N 1
ATOM 637 C CA . ALA A 1 81 ? -3.253 25.774 -1.752 1.00 50.38 81 ALA A CA 1
ATOM 638 C C . ALA A 1 81 ? -3.607 26.830 -2.816 1.00 50.38 81 ALA A C 1
ATOM 640 O O . ALA A 1 81 ? -3.658 28.018 -2.470 1.00 50.38 81 ALA A O 1
ATOM 641 N N . PRO A 1 82 ? -3.824 26.449 -4.091 1.00 47.97 82 PRO A N 1
ATOM 642 C CA . PRO A 1 82 ? -4.226 27.412 -5.104 1.00 47.97 82 PRO A CA 1
ATOM 643 C C . PRO A 1 82 ? -5.489 28.110 -4.603 1.00 47.97 82 PRO A C 1
ATOM 645 O O . PRO A 1 82 ? -6.508 27.465 -4.349 1.00 47.97 82 PRO A O 1
ATOM 648 N N . ALA A 1 83 ? -5.382 29.422 -4.379 1.00 56.91 83 ALA A N 1
ATOM 649 C CA . ALA A 1 83 ? -6.505 30.230 -3.939 1.00 56.91 83 ALA A CA 1
ATOM 650 C C . ALA A 1 83 ? -7.672 30.005 -4.914 1.00 56.91 83 ALA A C 1
ATOM 652 O O . ALA A 1 83 ? -7.428 29.910 -6.124 1.00 56.91 83 ALA A O 1
ATOM 653 N N . PRO A 1 84 ? -8.923 29.901 -4.429 1.00 47.41 84 PRO A N 1
ATOM 654 C CA . PRO A 1 84 ? -10.064 29.816 -5.325 1.00 47.41 84 PRO A CA 1
ATOM 655 C C . PRO A 1 84 ? -9.989 31.017 -6.263 1.00 47.41 84 PRO A C 1
ATOM 657 O O . PRO A 1 84 ? -9.882 32.151 -5.794 1.00 47.41 84 PRO A O 1
ATOM 660 N N . ALA A 1 85 ? -9.965 30.755 -7.572 1.00 57.75 85 ALA A N 1
ATOM 661 C CA . ALA A 1 85 ? -9.942 31.791 -8.589 1.00 57.75 85 ALA A CA 1
ATOM 662 C C . ALA A 1 85 ? -11.159 32.698 -8.368 1.00 57.75 85 ALA A C 1
ATOM 664 O O . ALA A 1 85 ? -12.284 32.364 -8.741 1.00 57.75 85 ALA A O 1
ATOM 665 N N . GLY A 1 86 ? -10.934 33.821 -7.685 1.00 56.12 86 GLY A N 1
ATOM 666 C CA . GLY A 1 86 ? -11.904 34.897 -7.595 1.00 56.12 86 GLY A CA 1
ATOM 667 C C . GLY A 1 86 ? -12.232 35.377 -9.009 1.00 56.12 86 GLY A C 1
ATOM 668 O O . GLY A 1 86 ? -11.412 35.205 -9.917 1.00 56.12 86 GLY A O 1
ATOM 669 N N . PRO A 1 87 ? -13.429 35.938 -9.229 1.00 55.19 87 PRO A N 1
ATOM 670 C CA . PRO A 1 87 ? -13.872 36.308 -10.562 1.00 55.19 87 PRO A CA 1
ATOM 671 C C . PRO A 1 87 ? -12.880 37.303 -11.164 1.00 55.19 87 PRO A C 1
ATOM 673 O O . PRO A 1 87 ? -12.717 38.415 -10.663 1.00 55.19 87 PRO A O 1
ATOM 676 N N . VAL A 1 88 ? -12.197 36.879 -12.227 1.00 61.19 88 VAL A N 1
ATOM 677 C CA . VAL A 1 88 ? -11.346 37.743 -13.042 1.00 61.19 88 VAL A CA 1
ATOM 678 C C . VAL A 1 88 ? -12.267 38.800 -13.637 1.00 61.19 88 VAL A C 1
ATOM 680 O O . VAL A 1 88 ? -13.078 38.504 -14.515 1.00 61.19 88 VAL A O 1
ATOM 683 N N . ILE A 1 89 ? -12.196 40.025 -13.118 1.00 60.62 89 ILE A N 1
ATOM 684 C CA . ILE A 1 89 ? -12.827 41.171 -13.763 1.00 60.62 89 ILE A CA 1
ATOM 685 C C . ILE A 1 89 ? -12.057 41.363 -15.066 1.00 60.62 89 ILE A C 1
ATOM 687 O O . ILE A 1 89 ? -10.890 41.745 -15.054 1.00 60.62 89 ILE A O 1
ATOM 691 N N . ALA A 1 90 ? -12.690 41.004 -16.180 1.00 51.47 90 ALA A N 1
ATOM 692 C CA . ALA A 1 90 ? -12.155 41.221 -17.510 1.00 51.47 90 ALA A CA 1
ATOM 693 C C . ALA A 1 90 ? -11.977 42.731 -17.728 1.00 51.47 90 ALA A C 1
ATOM 695 O O . ALA A 1 90 ? -12.961 43.459 -17.869 1.00 51.47 90 ALA A O 1
ATOM 696 N N . GLU A 1 91 ? -10.733 43.208 -17.731 1.00 53.84 91 GLU A N 1
ATOM 697 C CA . GLU A 1 91 ? -10.423 44.535 -18.258 1.00 53.84 91 GLU A CA 1
ATOM 698 C C . GLU A 1 91 ? -10.787 44.566 -19.756 1.00 53.84 91 GLU A C 1
ATOM 700 O O . GLU A 1 91 ? -10.423 43.643 -20.494 1.00 53.84 91 GLU A O 1
ATOM 705 N N . PRO A 1 92 ? -11.538 45.576 -20.234 1.00 61.91 92 PRO A N 1
ATOM 706 C CA . PRO A 1 92 ? -11.878 45.677 -21.646 1.00 61.91 92 PRO A CA 1
ATOM 707 C C . PRO A 1 92 ? -10.630 46.041 -22.471 1.00 61.91 92 PRO A C 1
ATOM 709 O O . PRO A 1 92 ? -9.822 46.862 -22.030 1.00 61.91 92 PRO A O 1
ATOM 712 N N . PRO A 1 93 ? -10.459 45.482 -23.684 1.00 60.25 93 PRO A N 1
ATOM 713 C CA . PRO A 1 93 ? -9.336 45.836 -24.539 1.00 60.25 93 PRO A CA 1
ATOM 714 C C . PRO A 1 93 ? -9.451 47.294 -24.998 1.00 60.25 93 PRO A C 1
ATOM 716 O O . PRO A 1 93 ? -10.494 47.733 -25.489 1.00 60.25 93 PRO A O 1
ATOM 719 N N . ILE A 1 94 ? -8.353 48.036 -24.850 1.00 57.66 94 ILE A N 1
ATOM 720 C CA . ILE A 1 94 ? -8.183 49.389 -25.382 1.00 57.66 94 ILE A CA 1
ATOM 721 C C . ILE A 1 94 ? -8.375 49.346 -26.904 1.00 57.66 94 ILE A C 1
ATOM 723 O O . ILE A 1 94 ? -7.668 48.630 -27.613 1.00 57.66 94 ILE A O 1
ATOM 727 N N . ALA A 1 95 ? -9.341 50.119 -27.401 1.00 56.75 95 ALA A N 1
ATOM 728 C CA . ALA A 1 95 ? -9.565 50.325 -28.822 1.00 56.75 95 ALA A CA 1
ATOM 729 C C . ALA A 1 95 ? -8.374 51.078 -29.439 1.00 56.75 95 ALA A C 1
ATOM 731 O O . ALA A 1 95 ? -8.120 52.234 -29.103 1.00 56.75 95 ALA A O 1
ATOM 732 N N . MET A 1 96 ? -7.664 50.432 -30.366 1.00 58.84 96 MET A N 1
ATOM 733 C CA . MET A 1 96 ? -6.866 51.134 -31.369 1.00 58.84 96 MET A CA 1
ATOM 734 C C . MET A 1 96 ? -7.827 51.861 -32.315 1.00 58.84 96 MET A C 1
ATOM 736 O O . MET A 1 96 ? -8.473 51.217 -33.141 1.00 58.84 96 MET A O 1
ATOM 740 N N . LEU A 1 97 ? -7.917 53.186 -32.204 1.00 60.66 97 LEU A N 1
ATOM 741 C CA . LEU A 1 97 ? -8.395 54.033 -33.294 1.00 60.66 97 LEU A CA 1
ATOM 742 C C . LEU A 1 97 ? -7.213 54.855 -33.811 1.00 60.66 97 LEU A C 1
ATOM 744 O O . LEU A 1 97 ? -6.759 55.805 -33.177 1.00 60.66 97 LEU A O 1
ATOM 748 N N . ASP A 1 98 ? -6.710 54.392 -34.947 1.00 57.34 98 ASP A N 1
ATOM 749 C CA . ASP A 1 98 ? -5.877 55.103 -35.908 1.00 57.34 98 ASP A CA 1
ATOM 750 C C . ASP A 1 98 ? -6.756 56.180 -36.567 1.00 57.34 98 ASP A C 1
ATOM 752 O O . ASP A 1 98 ? -7.784 55.833 -37.149 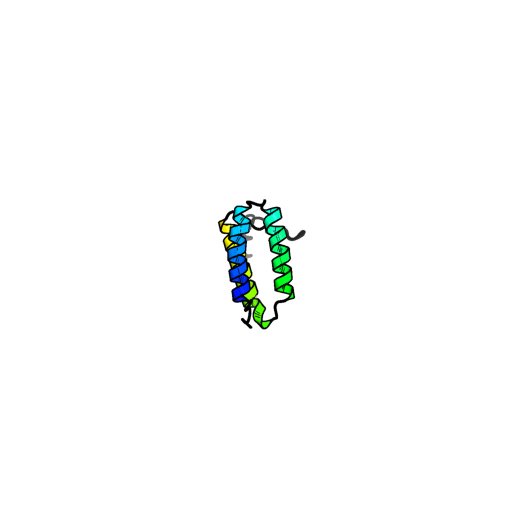1.00 57.34 98 ASP A O 1
ATOM 756 N N . ASP A 1 99 ? -6.424 57.467 -36.427 1.00 54.34 99 ASP A N 1
ATOM 757 C CA . ASP A 1 99 ? -6.955 58.505 -37.317 1.00 54.34 99 ASP A CA 1
ATOM 758 C C . ASP A 1 99 ? -6.056 59.755 -37.344 1.00 54.34 99 ASP A C 1
ATOM 760 O O . ASP A 1 99 ? -5.555 60.217 -36.318 1.00 54.34 99 ASP A O 1
ATOM 764 N N . ALA A 1 100 ? -5.947 60.311 -38.551 1.00 54.28 100 ALA A N 1
ATOM 765 C CA . ALA A 1 100 ? -5.512 61.661 -38.911 1.00 54.28 100 ALA A CA 1
ATOM 766 C C . ALA A 1 100 ? -4.002 61.970 -39.014 1.00 54.28 100 ALA A C 1
ATOM 768 O O . ALA A 1 100 ? -3.381 62.608 -38.165 1.00 54.28 100 ALA A O 1
ATOM 769 N N . MET A 1 101 ? -3.470 61.678 -40.203 1.00 46.72 101 MET A N 1
ATOM 770 C CA . MET A 1 101 ? -2.404 62.441 -40.858 1.00 46.72 101 MET A CA 1
ATOM 771 C C . MET A 1 101 ? -3.048 63.511 -41.766 1.00 46.72 101 MET A C 1
ATOM 773 O O . MET A 1 101 ? -3.861 63.139 -42.616 1.00 46.72 101 MET A O 1
ATOM 777 N N . PRO A 1 102 ? -2.713 64.809 -41.657 1.00 64.56 102 PRO A N 1
ATOM 778 C CA . PRO A 1 102 ? -3.002 65.773 -42.714 1.00 64.56 102 PRO A CA 1
ATOM 779 C C . PRO A 1 102 ? -1.768 66.029 -43.594 1.00 64.56 102 PRO A C 1
ATOM 781 O O . PRO A 1 102 ? -0.629 65.994 -43.124 1.00 64.56 102 PRO A O 1
ATOM 784 N N . ALA A 1 103 ? -2.054 66.240 -44.880 1.00 58.31 103 ALA A N 1
ATOM 785 C CA . ALA A 1 103 ? -1.123 66.537 -45.969 1.00 5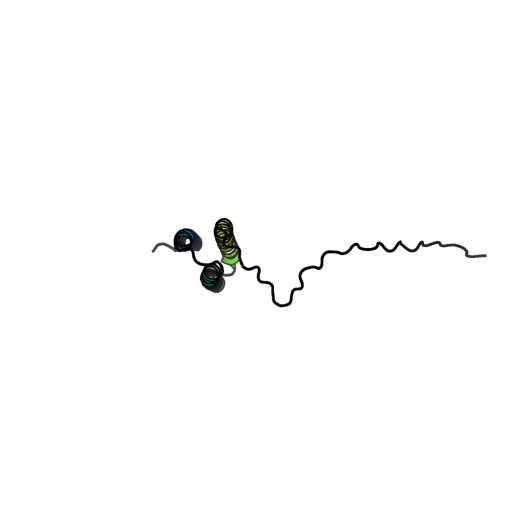8.31 103 ALA A CA 1
ATOM 786 C C . ALA A 1 103 ? -0.473 67.925 -45.870 1.00 58.31 103 ALA A C 1
ATOM 788 O O . ALA A 1 103 ? -1.095 68.832 -45.268 1.00 58.31 103 ALA A O 1
#

Foldseek 3Di:
DPPDDPVVVLVVVLVVVVVVVVVVDDLVVVVVVVVVVLVVCVVVDDPVCVVVSVVSSVVSQVVCVVSVSDDPPPPPVPDPDPDPPDDDPDDDDDDDDDDDDDD

pLDDT: mean 76.48, std 17.2, range [40.06, 93.0]

Secondary structure (DSSP, 8-state):
-----HHHHHHHHHHHHHHHHHT---HHHHHHHHHHHHHHHHHH--GGGHHHHHHHHHHHHHHHHHTT--------TT-PPPPP------PPPPP--------